Protein 6RJU (pdb70)

Secondary structure (DSSP, 8-state):
--TT--GGGHHHHTTS-HHHHHHHHH--TT--SHHHHHHHHH--HHHHHTTT-SHHHHHHHHHHHHHS--TTTTS-HHHHHHHHHHHHHHH---SSS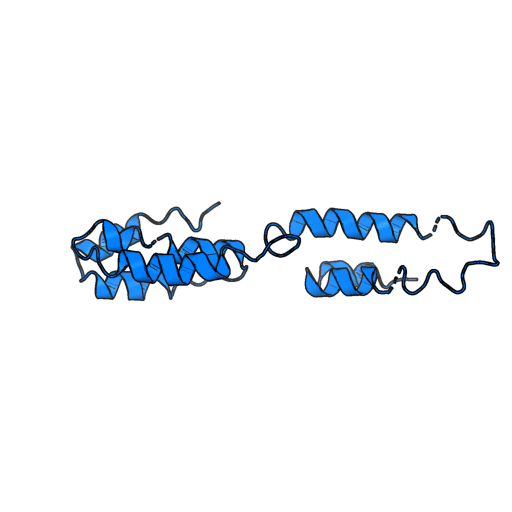TTSTTSSS----HHHHHHTT-TTGGGGTS--

Structure (mmCIF, N/CA/C/O backbone):
data_6RJU
#
_entry.id   6RJU
#
_cell.length_a   1
_cell.length_b   1
_cell.length_c   1
_cell.angle_alpha   90
_cell.angle_beta   90
_cell.angle_gamma   90
#
_symmetry.space_group_name_H-M   'P 1'
#
loop_
_atom_site.group_PDB
_atom_site.id
_atom_site.type_symbol
_atom_site.label_atom_id
_atom_site.label_alt_id
_atom_site.label_comp_id
_atom_site.label_asym_id
_atom_site.label_entity_id
_atom_site.label_seq_id
_atom_site.pdbx_PDB_ins_code
_atom_site.Cartn_x
_atom_site.Cartn_y
_atom_site.Cartn_z
_atom_site.occupancy
_atom_site.B_iso_or_equiv
_atom_site.auth_seq_id
_atom_site.auth_comp_id
_atom_site.auth_asym_id
_atom_site.auth_atom_id
_atom_site.pdbx_PDB_model_num
ATOM 1 N N . ASP A 1 399 ? 209.415 187.535 167.979 1.00 164.32 399 ASP A N 1
ATOM 2 C CA . ASP A 1 399 ? 210.676 187.388 168.695 1.00 164.32 399 ASP A CA 1
ATOM 3 C C . ASP A 1 399 ? 211.802 186.994 167.744 1.00 164.32 399 ASP A C 1
ATOM 4 O O . ASP A 1 399 ? 212.483 187.854 167.188 1.00 164.32 399 ASP A O 1
ATOM 9 N N . ILE A 1 400 ? 211.996 185.693 167.556 1.00 156.96 400 ILE A N 1
ATOM 10 C CA . ILE A 1 400 ? 213.069 185.191 166.710 1.00 156.96 400 ILE A CA 1
ATOM 11 C C . ILE A 1 400 ? 212.608 184.178 165.677 1.00 156.96 400 ILE A C 1
ATOM 12 O O . ILE A 1 400 ? 213.204 184.094 164.601 1.00 156.96 400 ILE A O 1
ATOM 17 N N . LEU A 1 401 ? 211.548 183.420 165.966 1.00 151.96 401 LEU A N 1
ATOM 18 C CA . LEU A 1 401 ? 211.209 182.253 165.160 1.00 151.96 401 LEU A CA 1
ATOM 19 C C . LEU A 1 401 ? 210.637 182.611 163.798 1.00 151.96 401 LEU A C 1
ATOM 20 O O . LEU A 1 401 ? 210.632 181.759 162.907 1.00 151.96 401 LEU A O 1
ATOM 24 N N . SER A 1 402 ? 210.162 183.838 163.609 1.00 152.22 402 SER A N 1
ATOM 25 C CA . SER A 1 402 ? 209.635 184.262 162.321 1.00 152.22 402 SER A CA 1
ATOM 26 C C . SER A 1 402 ? 210.649 185.043 161.504 1.00 152.22 402 SER A C 1
ATOM 27 O O . SER A 1 402 ? 210.280 185.647 160.492 1.00 152.22 402 SER A O 1
ATOM 35 N N . LEU A 1 403 ? 211.911 185.054 161.917 1.00 155.65 403 LEU A N 1
ATOM 36 C CA . LEU A 1 403 ? 212.979 185.705 161.165 1.00 155.65 403 LEU A CA 1
ATOM 37 C C . LEU A 1 403 ? 214.033 184.649 160.860 1.00 155.65 403 LEU A C 1
ATOM 38 O O . LEU A 1 403 ? 215.009 184.492 161.596 1.00 155.65 403 LEU A O 1
ATOM 54 N N . GLU A 1 404 ? 213.821 183.911 159.770 1.00 155.54 404 GLU A N 1
ATOM 55 C CA . GLU A 1 404 ? 214.776 182.922 159.271 1.00 155.54 404 GLU A CA 1
ATOM 56 C C . GLU A 1 404 ? 214.905 183.127 157.770 1.00 155.54 404 GLU A C 1
ATOM 57 O O . GLU A 1 404 ? 214.231 182.457 156.979 1.00 155.54 404 GLU A O 1
ATOM 69 N N . PRO A 1 405 ? 215.757 184.058 157.339 1.00 158.05 405 PRO A N 1
ATOM 70 C CA . PRO A 1 405 ? 215.966 184.245 155.905 1.00 158.05 405 PRO A CA 1
ATOM 71 C C . PRO A 1 405 ? 216.887 183.216 155.294 1.00 158.05 405 PRO A C 1
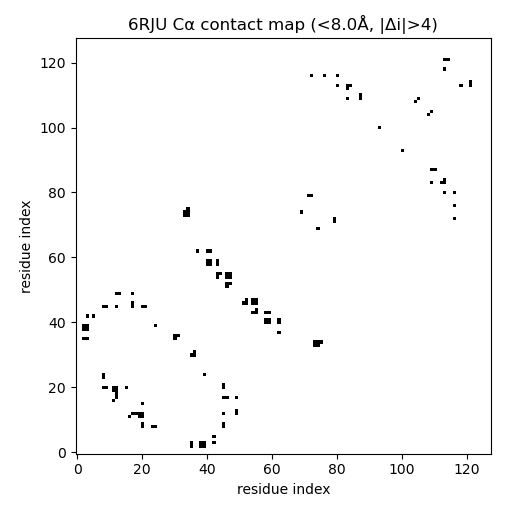ATOM 72 O O . PRO A 1 405 ? 216.916 183.097 154.062 1.00 158.05 405 PRO A O 1
ATOM 83 N N . GLU A 1 406 ? 217.637 182.465 156.099 1.00 160.17 406 GLU A N 1
ATOM 84 C CA . GLU A 1 406 ? 218.542 181.484 155.520 1.00 160.17 406 GLU A CA 1
ATOM 85 C C . GLU A 1 406 ? 217.825 180.233 155.034 1.00 160.17 406 GLU A C 1
ATOM 86 O O . GLU A 1 406 ? 218.436 179.431 154.322 1.00 160.17 406 GLU A O 1
ATOM 98 N N . ALA A 1 407 ? 216.555 180.043 155.398 1.00 158.53 407 ALA A N 1
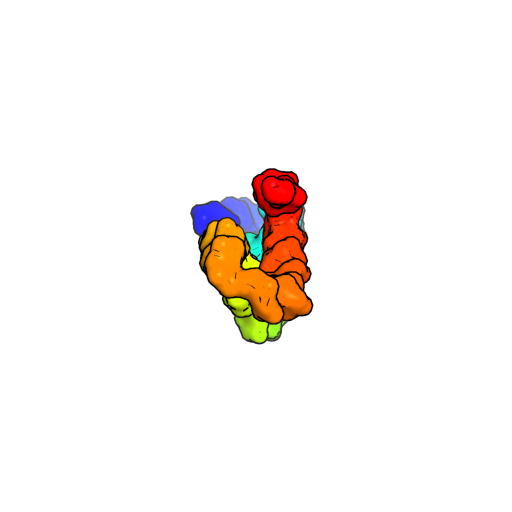ATOM 99 C CA . ALA A 1 407 ? 215.772 178.981 154.779 1.00 158.53 407 ALA A CA 1
ATOM 100 C C . ALA A 1 407 ? 215.519 179.278 153.311 1.00 158.53 407 ALA A C 1
ATOM 101 O O . ALA A 1 407 ? 215.375 178.352 152.506 1.00 158.53 407 ALA A O 1
ATOM 108 N N . LEU A 1 408 ? 215.473 180.559 152.943 1.00 162.09 408 LEU A N 1
ATOM 109 C CA . LEU A 1 408 ? 215.527 180.916 151.535 1.00 162.09 408 LEU A CA 1
ATOM 110 C C . LEU A 1 408 ? 216.903 180.655 150.951 1.00 162.09 408 LEU A C 1
ATOM 111 O O . LEU A 1 408 ? 217.031 180.480 149.737 1.00 162.09 408 LEU A O 1
ATOM 127 N N . GLN A 1 409 ? 217.939 180.611 151.780 1.00 160.01 409 GLN A N 1
ATOM 128 C CA . GLN A 1 409 ? 219.261 180.349 151.236 1.00 160.01 409 GLN A CA 1
ATOM 129 C C . GLN A 1 409 ? 219.538 178.865 151.056 1.00 160.01 409 GLN A C 1
ATOM 130 O O . GLN A 1 409 ? 220.619 178.509 150.579 1.00 160.01 409 GLN A O 1
ATOM 144 N N . ILE A 1 410 ? 218.604 178.000 151.435 1.00 159.82 410 ILE A N 1
ATOM 145 C CA . ILE A 1 410 ? 218.671 176.592 151.063 1.00 159.82 410 ILE A CA 1
ATOM 146 C C . ILE A 1 410 ? 217.783 176.307 149.856 1.00 159.82 410 ILE A C 1
ATOM 147 O O . ILE A 1 410 ? 218.166 175.552 148.958 1.00 159.82 410 ILE A O 1
ATOM 163 N N . ALA A 1 411 ? 216.630 176.978 149.787 1.00 155.98 411 ALA A N 1
ATOM 164 C CA . ALA A 1 411 ? 215.628 176.704 148.764 1.00 155.98 411 ALA A CA 1
ATOM 165 C C . ALA A 1 411 ? 216.082 177.063 147.360 1.00 155.98 411 ALA A C 1
ATOM 166 O O . ALA A 1 411 ? 215.477 176.598 146.393 1.00 155.98 411 ALA A O 1
ATOM 173 N N . ASP A 1 412 ? 217.108 177.891 147.218 1.00 155.19 412 ASP A N 1
ATOM 174 C CA . ASP A 1 412 ? 217.644 178.183 145.902 1.00 155.19 412 ASP A CA 1
ATOM 175 C C . ASP A 1 412 ? 218.932 177.430 145.615 1.00 155.19 412 ASP A C 1
ATOM 176 O O . ASP A 1 412 ? 219.457 177.537 144.504 1.00 155.19 412 ASP A O 1
ATOM 185 N N . ASN A 1 413 ? 219.456 176.684 146.585 1.00 160.87 413 ASN A N 1
ATOM 186 C CA . ASN A 1 413 ? 220.559 175.763 146.341 1.00 160.87 413 ASN A CA 1
ATOM 187 C C . ASN A 1 413 ? 220.074 174.319 146.270 1.00 160.87 413 ASN A C 1
ATOM 188 O O . ASN A 1 413 ? 220.279 173.641 145.260 1.00 160.87 413 ASN A O 1
ATOM 199 N N . GLU A 1 414 ? 219.429 173.837 147.326 1.00 164.42 414 GLU A N 1
ATOM 200 C CA . GLU A 1 414 ? 218.678 172.599 147.232 1.00 164.42 414 GLU A CA 1
ATOM 201 C C . GLU A 1 414 ? 217.230 172.918 146.889 1.00 164.42 414 GLU A C 1
ATOM 202 O O . GLU A 1 414 ? 216.827 174.079 146.821 1.00 164.42 414 GLU A O 1
ATOM 214 N N . GLY A 1 415 ? 216.439 171.869 146.675 1.00 164.98 415 GLY A N 1
ATOM 215 C CA . GLY A 1 415 ? 215.092 172.054 146.173 1.00 164.98 415 GLY A CA 1
ATOM 216 C C . GLY A 1 415 ? 214.143 172.618 147.214 1.00 164.98 415 GLY A C 1
ATOM 217 O O . GLY A 1 415 ? 214.425 172.648 148.413 1.00 164.98 415 GLY A O 1
ATOM 221 N N . THR A 1 416 ? 212.983 173.074 146.731 1.00 157.34 416 THR A N 1
ATOM 222 C CA . THR A 1 416 ? 211.977 173.630 147.627 1.00 157.34 416 THR A CA 1
ATOM 223 C C . THR A 1 416 ? 211.335 172.575 148.515 1.00 157.34 416 THR A C 1
ATOM 224 O O . THR A 1 416 ? 210.750 172.927 149.542 1.00 157.34 416 THR A O 1
ATOM 235 N N . GLU A 1 417 ? 211.422 171.297 148.142 1.00 161.85 417 GLU A N 1
ATOM 236 C CA . GLU A 1 417 ? 211.065 170.238 149.074 1.00 161.85 417 GLU A CA 1
ATOM 237 C C . GLU A 1 417 ? 212.079 170.153 150.200 1.00 161.85 417 GLU A C 1
ATOM 238 O O . GLU A 1 417 ? 211.718 169.897 151.353 1.00 161.85 417 GLU A O 1
ATOM 250 N N . ALA A 1 418 ? 213.355 170.370 149.880 1.00 159.79 418 ALA A N 1
ATOM 251 C CA . ALA A 1 418 ? 214.398 170.269 150.889 1.00 159.79 418 ALA A CA 1
ATOM 252 C C . ALA A 1 418 ? 214.334 171.423 151.873 1.00 159.79 418 ALA A C 1
ATOM 253 O O . ALA A 1 418 ? 214.774 171.283 153.019 1.00 159.79 418 ALA A O 1
ATOM 260 N N . ALA A 1 419 ? 213.783 172.559 151.453 1.00 156.34 419 ALA A N 1
ATOM 261 C CA . ALA A 1 419 ? 213.664 173.693 152.358 1.00 156.34 419 ALA A CA 1
ATOM 262 C C . ALA A 1 419 ? 212.604 173.441 153.418 1.00 156.34 419 ALA A C 1
ATOM 263 O O . ALA A 1 419 ? 212.765 173.850 154.573 1.00 156.34 419 ALA A O 1
ATOM 270 N N . LEU A 1 420 ? 211.516 172.770 153.046 1.00 154.68 420 LEU A N 1
ATOM 271 C CA . LEU A 1 420 ? 210.495 172.432 154.027 1.00 154.68 420 LEU A CA 1
ATOM 272 C C . LEU A 1 420 ? 210.991 171.373 154.998 1.00 154.68 420 LEU A C 1
ATOM 273 O O . LEU A 1 420 ? 210.560 171.345 156.155 1.00 154.68 420 LEU A O 1
ATOM 289 N N . SER A 1 421 ? 211.902 170.508 154.552 1.00 160.83 421 SER A N 1
ATOM 290 C CA . SER A 1 421 ? 212.493 169.535 155.460 1.00 160.83 421 SER A CA 1
ATOM 291 C C . SER A 1 421 ? 213.428 170.203 156.450 1.00 160.83 421 SER A C 1
ATOM 292 O O . SER A 1 421 ? 213.556 169.740 157.587 1.00 160.83 421 SER A O 1
ATOM 300 N N . TRP A 1 422 ? 214.083 171.288 156.042 1.00 157.54 422 TRP A N 1
ATOM 301 C CA . TRP A 1 422 ? 214.972 171.987 156.958 1.00 157.54 422 TRP A CA 1
ATOM 302 C C . TRP A 1 422 ? 214.194 172.764 158.009 1.00 157.54 422 TRP A C 1
ATOM 303 O O . TRP A 1 422 ? 214.696 172.976 159.118 1.00 157.54 422 TRP A O 1
ATOM 324 N N . LEU A 1 423 ? 212.971 173.182 157.690 1.00 150.46 423 LEU A N 1
ATOM 325 C CA . LEU A 1 423 ? 212.230 174.054 158.588 1.00 150.46 423 LEU A CA 1
ATOM 326 C C . LEU A 1 423 ? 211.670 173.323 159.796 1.00 150.46 423 LEU A C 1
ATOM 327 O O . LEU A 1 423 ? 211.427 173.960 160.824 1.00 150.46 423 LEU A O 1
ATOM 343 N N . GLN A 1 424 ? 211.463 172.011 159.706 1.00 147.40 424 GLN A N 1
ATOM 344 C CA . GLN A 1 424 ? 210.898 171.287 160.837 1.00 147.40 424 GLN A CA 1
ATOM 345 C C . GLN A 1 424 ? 211.957 170.871 161.845 1.00 147.40 424 GLN A C 1
ATOM 346 O O . GLN A 1 424 ? 211.659 170.760 163.038 1.00 147.40 424 GLN A O 1
ATOM 360 N N . ALA A 1 425 ? 213.181 170.628 161.397 1.00 146.57 425 ALA A N 1
ATOM 361 C CA . ALA A 1 425 ? 214.226 170.135 162.287 1.00 146.57 425 ALA A CA 1
ATOM 362 C C . ALA A 1 425 ? 215.050 171.272 162.883 1.00 146.57 425 ALA A C 1
ATOM 363 O O . ALA A 1 425 ? 216.276 171.268 162.827 1.00 146.57 425 ALA A O 1
ATOM 370 N N . ARG A 1 426 ? 214.380 172.263 163.461 1.00 142.11 426 ARG A N 1
ATOM 371 C CA . ARG A 1 426 ? 215.045 173.265 164.275 1.00 142.11 426 ARG A CA 1
ATOM 372 C C . ARG A 1 426 ? 214.564 173.120 165.705 1.00 142.11 426 ARG A C 1
ATOM 373 O O . ARG A 1 426 ? 213.351 173.065 165.935 1.00 142.11 426 ARG A O 1
ATOM 377 N N . PRO A 1 427 ? 215.462 173.058 166.688 1.00 143.39 427 PRO A N 1
ATOM 378 C CA . PRO A 1 427 ? 215.092 172.535 168.009 1.00 143.39 427 PRO A CA 1
ATOM 379 C C . PRO A 1 427 ? 214.292 173.483 168.884 1.00 143.39 427 PRO A C 1
ATOM 380 O O . PRO A 1 427 ? 213.859 173.071 169.965 1.00 143.39 427 PRO A O 1
ATOM 391 N N . GLY A 1 428 ? 214.069 174.726 168.466 1.00 140.06 428 GLY A N 1
ATOM 392 C CA . GLY A 1 428 ? 213.491 175.697 169.376 1.00 140.06 428 GLY A CA 1
ATOM 393 C C . GLY A 1 428 ? 211.988 175.635 169.527 1.00 140.06 428 GLY A C 1
ATOM 394 O O . GLY A 1 428 ? 211.447 176.270 170.436 1.00 140.06 428 GLY A O 1
ATOM 398 N N . ILE A 1 429 ? 211.299 174.889 168.673 1.00 140.67 429 ILE A N 1
ATOM 399 C CA . ILE A 1 429 ? 209.846 174.984 168.623 1.00 140.67 429 ILE A CA 1
ATOM 400 C C . ILE A 1 429 ? 209.201 174.182 169.749 1.00 140.67 429 ILE A C 1
ATOM 401 O O . ILE A 1 429 ? 208.916 172.989 169.610 1.00 140.67 429 ILE A O 1
ATOM 417 N N . GLN A 1 430 ? 208.939 174.841 170.873 1.00 149.24 430 GLN A N 1
ATOM 418 C CA . GLN A 1 430 ? 208.318 174.167 172.004 1.00 149.24 430 GLN A CA 1
ATOM 419 C C . GLN A 1 430 ? 206.910 174.683 172.238 1.00 149.24 430 GLN A C 1
ATOM 420 O O . GLN A 1 430 ? 205.941 173.921 172.195 1.00 149.24 430 GLN A O 1
ATOM 434 N N . SER A 1 431 ? 206.795 175.983 172.480 1.00 146.39 431 SER A N 1
ATOM 435 C CA . SER A 1 431 ? 205.520 176.578 172.824 1.00 146.39 431 SER A CA 1
ATOM 436 C C . SER A 1 431 ? 204.676 176.786 171.577 1.00 146.39 431 SER A C 1
ATOM 437 O O . SER A 1 431 ? 205.173 176.824 170.452 1.00 146.39 431 SER A O 1
ATOM 445 N N . ASP A 1 432 ? 203.380 176.958 171.799 1.00 141.37 432 ASP A N 1
ATOM 446 C CA . ASP A 1 432 ? 202.399 177.032 170.728 1.00 141.37 432 ASP A CA 1
ATOM 447 C C . ASP A 1 432 ? 202.466 178.316 169.919 1.00 141.37 432 ASP A C 1
ATOM 448 O O . ASP A 1 432 ? 201.930 178.349 168.808 1.00 141.37 432 ASP A O 1
ATOM 457 N N . ARG A 1 433 ? 203.090 179.368 170.445 1.00 142.86 433 ARG A N 1
ATOM 458 C CA . ARG A 1 433 ? 203.267 180.580 169.657 1.00 142.86 433 ARG A CA 1
ATOM 459 C C . ARG A 1 433 ? 204.250 180.341 168.523 1.00 142.86 433 ARG A C 1
ATOM 460 O O . ARG A 1 433 ? 203.933 180.562 167.350 1.00 142.86 433 ARG A O 1
ATOM 481 N N . SER A 1 434 ? 205.450 179.866 168.856 1.00 141.44 434 SER A N 1
ATOM 482 C CA . SER A 1 434 ? 206.436 179.566 167.831 1.00 141.44 434 SER A CA 1
ATOM 483 C C . SER A 1 434 ? 206.054 178.341 167.022 1.00 141.44 434 SER A C 1
ATOM 484 O O . SER A 1 434 ? 206.527 178.188 165.893 1.00 141.44 434 SER A O 1
ATOM 492 N N . ASN A 1 435 ? 205.196 177.480 167.569 1.00 143.97 435 ASN A N 1
ATOM 493 C CA . ASN A 1 435 ? 204.690 176.342 166.816 1.00 143.97 435 ASN A CA 1
ATOM 494 C C . ASN A 1 435 ? 203.783 176.787 165.684 1.00 143.97 435 ASN A C 1
ATOM 495 O O . ASN A 1 435 ? 203.753 176.149 164.628 1.00 143.97 435 ASN A O 1
ATOM 506 N N . TRP A 1 436 ? 203.056 177.883 165.876 1.00 147.40 436 TRP A N 1
ATOM 507 C CA . TRP A 1 436 ? 202.105 178.317 164.863 1.00 147.40 436 TRP A CA 1
ATOM 508 C C . TRP A 1 436 ? 202.763 179.192 163.806 1.00 147.40 436 TRP A C 1
ATOM 509 O O . TRP A 1 436 ? 202.415 179.105 162.625 1.00 147.40 436 TRP A O 1
ATOM 530 N N . LEU A 1 437 ? 203.725 180.025 164.206 1.00 144.65 437 LEU A N 1
ATOM 531 C CA . LEU A 1 437 ? 204.398 180.902 163.257 1.00 144.65 437 LEU A CA 1
ATOM 532 C C . LEU A 1 437 ? 205.279 180.150 162.276 1.00 144.65 437 LEU A C 1
ATOM 533 O O . LEU A 1 437 ? 205.611 180.701 161.222 1.00 144.65 437 LEU A O 1
ATOM 549 N N . LEU A 1 438 ? 205.661 178.913 162.597 1.00 142.47 438 LEU A N 1
ATOM 550 C CA . LEU A 1 438 ? 206.605 178.182 161.761 1.00 142.47 438 LEU A CA 1
ATOM 551 C C . LEU A 1 438 ? 205.981 177.797 160.429 1.00 142.47 438 LEU A C 1
ATOM 552 O O . LEU A 1 438 ? 206.664 177.788 159.400 1.00 142.47 438 LEU A O 1
ATOM 568 N N . ARG A 1 439 ? 204.682 177.499 160.425 1.00 144.31 439 ARG A N 1
ATOM 569 C CA . ARG A 1 439 ? 204.027 177.136 159.177 1.00 144.31 439 ARG A CA 1
ATOM 570 C C . ARG A 1 439 ? 203.856 178.341 158.271 1.00 144.31 439 ARG A C 1
ATOM 571 O O . ARG A 1 439 ? 203.865 178.196 157.044 1.00 144.31 439 ARG A O 1
ATOM 592 N N . LEU A 1 440 ? 203.701 179.531 158.849 1.00 146.27 440 LEU A N 1
ATOM 593 C CA . LEU A 1 440 ? 203.683 180.740 158.037 1.00 146.27 440 LEU A CA 1
ATOM 594 C C . LEU A 1 440 ? 205.048 180.984 157.413 1.00 146.27 440 LEU A C 1
ATOM 595 O O . LEU A 1 440 ? 205.142 181.433 156.265 1.00 146.27 440 LEU A O 1
ATOM 611 N N . LEU A 1 441 ? 206.114 180.671 158.153 1.00 149.50 441 LEU A N 1
ATOM 612 C CA . LEU A 1 441 ? 207.449 180.694 157.576 1.00 149.50 441 LEU A CA 1
ATOM 613 C C . LEU A 1 441 ? 207.592 179.632 156.501 1.00 149.50 441 LEU A C 1
ATOM 614 O O . LEU A 1 441 ? 208.274 179.857 155.496 1.00 149.50 441 LEU A O 1
ATOM 647 N N . ALA A 1 443 ? 205.074 178.798 154.755 1.00 149.50 443 ALA A N 1
ATOM 648 C CA . ALA A 1 443 ? 204.265 179.336 153.673 1.00 149.50 443 ALA A CA 1
ATOM 649 C C . ALA A 1 443 ? 205.022 180.389 152.883 1.00 149.50 443 ALA A C 1
ATOM 650 O O . ALA A 1 443 ? 204.820 180.506 151.670 1.00 149.50 443 ALA A O 1
ATOM 657 N N . ARG A 1 444 ? 205.894 181.154 153.547 1.00 147.38 444 ARG A N 1
ATOM 658 C CA . ARG A 1 444 ? 206.660 182.181 152.848 1.00 147.38 444 ARG A CA 1
ATOM 659 C C . ARG A 1 444 ? 207.672 181.562 151.896 1.00 147.38 444 ARG A C 1
ATOM 660 O O . ARG A 1 444 ? 207.856 182.053 150.777 1.00 147.38 444 ARG A O 1
ATOM 681 N N . VAL A 1 445 ? 208.333 180.483 152.321 1.00 147.41 445 VAL A N 1
ATOM 682 C CA . VAL A 1 445 ? 209.279 179.796 151.451 1.00 147.41 445 VAL A CA 1
ATOM 683 C C . VAL A 1 445 ? 208.542 179.110 150.314 1.00 147.41 445 VAL A C 1
ATOM 684 O O . VAL A 1 445 ? 209.036 179.049 149.183 1.00 147.41 445 VAL A O 1
ATOM 697 N N . ALA A 1 446 ? 207.325 178.644 150.575 1.00 148.12 446 ALA A N 1
ATOM 698 C CA . ALA A 1 446 ? 206.565 177.965 149.539 1.00 148.12 446 ALA A CA 1
ATOM 699 C C . ALA A 1 446 ? 206.045 178.944 148.498 1.00 148.12 446 ALA A C 1
ATOM 700 O O . ALA A 1 446 ? 206.014 178.625 147.307 1.00 148.12 446 ALA A O 1
ATOM 707 N N . GLU A 1 447 ? 205.633 180.136 148.919 1.00 146.79 447 GLU A N 1
ATOM 708 C CA . GLU A 1 447 ? 205.072 181.072 147.955 1.00 146.79 447 GLU A CA 1
ATOM 709 C C . GLU A 1 447 ? 206.152 181.753 147.130 1.00 146.79 447 GLU A C 1
ATOM 710 O O . GLU A 1 447 ? 205.913 182.085 145.965 1.00 146.79 447 GLU A O 1
ATOM 722 N N . GLN A 1 448 ? 207.342 181.944 147.704 1.00 155.22 448 GLN A N 1
ATOM 723 C CA . GLN A 1 448 ? 208.370 182.756 147.059 1.00 155.22 448 GLN A CA 1
ATOM 724 C C . GLN A 1 448 ? 208.951 182.051 145.845 1.00 155.22 448 GLN A C 1
ATOM 725 O O . GLN A 1 448 ? 208.842 182.542 144.717 1.00 155.22 448 GLN A O 1
ATOM 739 N N . THR A 1 449 ? 209.578 180.903 146.053 1.00 152.08 449 THR A N 1
ATOM 740 C CA . THR A 1 449 ? 209.964 180.078 144.926 1.00 152.08 449 THR A CA 1
ATOM 741 C C . THR A 1 449 ? 208.706 179.447 144.334 1.00 152.08 449 THR A C 1
ATOM 742 O O . THR A 1 449 ? 207.694 179.275 145.014 1.00 152.08 449 THR A O 1
ATOM 753 N N . GLY A 1 450 ? 208.763 179.120 143.051 1.00 144.02 450 GLY A N 1
ATOM 754 C CA . GLY A 1 450 ? 207.555 178.885 142.289 1.00 144.02 450 GLY A CA 1
ATOM 755 C C . GLY A 1 450 ? 206.810 177.600 142.567 1.00 144.02 450 GLY A C 1
ATOM 756 O O . GLY A 1 450 ? 206.807 176.695 141.732 1.00 144.02 450 GLY A O 1
ATOM 760 N N . LYS A 1 451 ? 206.175 177.491 143.729 1.00 136.96 451 LYS A N 1
ATOM 761 C CA . LYS A 1 451 ? 205.311 176.350 143.996 1.00 136.96 451 LYS A CA 1
ATOM 762 C C . LYS A 1 451 ? 203.841 176.739 143.995 1.00 136.96 451 LYS A C 1
ATOM 763 O O . LYS A 1 451 ? 203.044 176.056 143.353 1.00 136.96 451 LYS A O 1
ATOM 782 N N . ASN A 1 452 ? 203.459 177.751 144.776 1.00 140.85 452 ASN A N 1
ATOM 783 C CA . ASN A 1 452 ? 202.199 178.525 144.730 1.00 140.85 452 ASN A CA 1
ATOM 784 C C . ASN A 1 452 ? 200.917 177.687 144.730 1.00 140.85 452 ASN A C 1
ATOM 785 O O . ASN A 1 452 ? 199.855 178.179 144.347 1.00 140.85 452 ASN A O 1
ATOM 796 N N . ASP A 1 453 ? 200.979 176.428 145.135 1.00 140.97 453 ASP A N 1
ATOM 797 C CA . ASP A 1 453 ? 199.758 175.654 145.275 1.00 140.97 453 ASP A CA 1
ATOM 798 C C . ASP A 1 453 ? 199.813 174.960 146.615 1.00 140.97 453 ASP A C 1
ATOM 799 O O . ASP A 1 453 ? 198.787 174.728 147.257 1.00 140.97 453 ASP A O 1
ATOM 808 N N . LEU A 1 454 ? 201.029 174.650 147.051 1.00 139.16 454 LEU A N 1
ATOM 809 C CA . LEU A 1 454 ? 201.220 174.184 148.409 1.00 139.16 454 LEU A CA 1
ATOM 810 C C . LEU A 1 454 ? 201.063 175.306 149.421 1.00 139.16 454 LEU A C 1
ATOM 811 O O . LEU A 1 454 ? 200.932 175.024 150.614 1.00 139.16 454 LEU A O 1
ATOM 827 N N . ALA A 1 455 ? 201.066 176.565 148.978 1.00 143.16 455 ALA A N 1
ATOM 828 C CA . ALA A 1 455 ? 200.900 177.671 149.910 1.00 143.16 455 ALA A CA 1
ATOM 829 C C . ALA A 1 455 ? 199.482 177.742 150.452 1.00 143.16 455 ALA A C 1
ATOM 830 O O . ALA A 1 455 ? 199.277 178.208 151.577 1.00 143.16 455 ALA A O 1
ATOM 837 N N . LEU A 1 456 ? 198.498 177.289 149.678 1.00 144.36 456 LEU A N 1
ATOM 838 C CA . LEU A 1 456 ? 197.129 177.296 150.173 1.00 144.36 456 LEU A CA 1
ATOM 839 C C . LEU A 1 456 ? 196.949 176.258 151.269 1.00 144.36 456 LEU A C 1
ATOM 840 O O . LEU A 1 456 ? 196.447 176.567 152.356 1.00 144.36 456 LEU A O 1
ATOM 856 N N . HIS A 1 457 ? 197.387 175.026 151.013 1.00 146.72 457 HIS A N 1
ATOM 857 C CA . HIS A 1 457 ? 197.207 173.959 151.984 1.00 146.72 457 HIS A CA 1
ATOM 858 C C . HIS A 1 457 ? 198.132 174.103 153.178 1.00 146.72 457 HIS A C 1
ATOM 859 O O . HIS A 1 457 ? 197.841 173.542 154.235 1.00 146.72 457 HIS A O 1
ATOM 873 N N . LEU A 1 458 ? 199.235 174.836 153.040 1.00 142.20 458 LEU A N 1
ATOM 874 C CA . LEU A 1 458 ? 200.029 175.159 154.216 1.00 142.20 458 LEU A CA 1
ATOM 875 C C . LEU A 1 458 ? 199.342 176.202 155.071 1.00 142.20 458 LEU A C 1
ATOM 876 O O . LEU A 1 458 ? 199.532 176.222 156.289 1.00 142.20 458 LEU A O 1
ATOM 892 N N . LEU A 1 459 ? 198.541 177.068 154.460 1.00 141.07 459 LEU A N 1
ATOM 893 C CA . LEU A 1 459 ? 197.846 178.103 155.207 1.00 141.07 459 LEU A CA 1
ATOM 894 C C . LEU A 1 459 ? 196.457 177.671 155.644 1.00 141.07 459 LEU A C 1
ATOM 895 O O . LEU A 1 459 ? 195.954 178.161 156.658 1.00 141.07 459 LEU A O 1
ATOM 911 N N . ALA A 1 460 ? 195.824 176.761 154.907 1.00 141.90 460 ALA A N 1
ATOM 912 C CA . ALA A 1 460 ? 194.534 176.251 155.349 1.00 141.90 460 ALA A CA 1
ATOM 913 C C . ALA A 1 460 ? 194.701 175.296 156.524 1.00 141.90 460 ALA A C 1
ATOM 914 O O . ALA A 1 460 ? 193.921 175.345 157.476 1.00 141.90 460 ALA A O 1
ATOM 921 N N . GLU A 1 461 ? 195.745 174.455 156.504 1.00 142.73 461 GLU A N 1
ATOM 922 C CA . GLU A 1 461 ? 196.114 173.673 157.684 1.00 142.73 461 GLU A CA 1
ATOM 923 C C . GLU A 1 461 ? 196.583 174.571 158.824 1.00 142.73 461 GLU A C 1
ATOM 924 O O . GLU A 1 461 ? 196.605 174.132 159.977 1.00 142.73 461 GLU A O 1
ATOM 936 N N . LEU A 1 462 ? 196.960 175.817 158.520 1.00 145.40 462 LEU A N 1
ATOM 937 C CA . LEU A 1 462 ? 197.267 176.821 159.531 1.00 145.40 462 LEU A CA 1
ATOM 938 C C . LEU A 1 462 ? 196.014 177.519 160.045 1.00 145.40 462 LEU A C 1
ATOM 939 O O . LEU A 1 462 ? 195.927 177.843 161.234 1.00 145.40 462 LEU A O 1
ATOM 955 N N . ASP A 1 463 ? 195.035 177.760 159.174 1.00 152.46 463 ASP A N 1
ATOM 956 C CA . ASP A 1 463 ? 193.956 178.667 159.545 1.00 152.46 463 ASP A CA 1
ATOM 957 C C . ASP A 1 463 ? 192.894 178.010 160.413 1.00 152.46 463 ASP A C 1
ATOM 958 O O . ASP A 1 463 ? 192.200 178.716 161.152 1.00 152.46 463 ASP A O 1
ATOM 967 N N . GLU A 1 464 ? 192.730 176.687 160.326 1.00 156.29 464 GLU A N 1
ATOM 968 C CA . GLU A 1 464 ? 191.742 176.019 161.168 1.00 156.29 464 GLU A CA 1
ATOM 969 C C . GLU A 1 464 ? 192.134 176.088 162.633 1.00 156.29 464 GLU A C 1
ATOM 970 O O . GLU A 1 464 ? 191.306 176.429 163.484 1.00 156.29 464 GLU A O 1
ATOM 982 N N . ARG A 1 465 ? 193.390 175.801 162.946 1.00 156.46 465 ARG A N 1
ATOM 983 C CA . ARG A 1 465 ? 193.838 175.976 164.318 1.00 156.46 465 ARG A CA 1
ATOM 984 C C . ARG A 1 465 ? 194.198 177.419 164.632 1.00 156.46 465 ARG A C 1
ATOM 985 O O . ARG A 1 465 ? 194.521 177.720 165.785 1.00 156.46 465 ARG A O 1
ATOM 1006 N N . ALA A 1 466 ? 194.140 178.318 163.649 1.00 151.46 466 ALA A N 1
ATOM 1007 C CA . ALA A 1 466 ? 194.271 179.733 163.959 1.00 151.46 466 ALA A CA 1
ATOM 1008 C C . ALA A 1 466 ? 193.028 180.283 164.640 1.00 151.46 466 ALA A C 1
ATOM 1009 O O . ALA A 1 466 ? 193.131 181.258 165.388 1.00 151.46 466 ALA A O 1
ATOM 1016 N N . THR A 1 467 ? 191.864 179.675 164.424 1.00 148.11 467 THR A N 1
ATOM 1017 C CA . THR A 1 467 ? 190.645 180.079 165.125 1.00 148.11 467 THR A CA 1
ATOM 1018 C C . THR A 1 467 ? 190.491 179.317 166.435 1.00 148.11 467 THR A C 1
ATOM 1019 O O . THR A 1 467 ? 189.445 178.758 166.748 1.00 148.11 467 THR A O 1
ATOM 1030 N N . ARG A 1 468 ? 191.569 179.314 167.206 1.00 151.38 468 ARG A N 1
ATOM 1031 C CA . ARG A 1 468 ? 191.690 178.652 168.493 1.00 151.38 468 ARG A CA 1
ATOM 1032 C C . ARG A 1 468 ? 192.862 179.341 169.187 1.00 151.38 468 ARG A C 1
ATOM 1033 O O . ARG A 1 468 ? 193.246 180.445 168.789 1.00 151.38 468 ARG A O 1
ATOM 1054 N N . LEU A 1 469 ? 193.425 178.697 170.221 1.00 147.12 469 LEU A N 1
ATOM 1055 C CA . LEU A 1 469 ? 194.590 179.179 170.976 1.00 147.12 469 LEU A CA 1
ATOM 1056 C C . LEU A 1 469 ? 194.311 180.536 171.606 1.00 147.12 469 LEU A C 1
ATOM 1057 O O . LEU A 1 469 ? 195.115 181.459 171.510 1.00 147.12 469 LEU A O 1
ATOM 1073 N N . THR A 1 470 ? 193.153 180.667 172.240 1.00 154.78 470 THR A N 1
ATOM 1074 C CA . THR A 1 470 ? 192.627 182.007 172.476 1.00 154.78 470 THR A CA 1
ATOM 1075 C C . THR A 1 470 ? 193.213 182.668 173.718 1.00 154.78 470 THR A C 1
ATOM 1076 O O . THR A 1 470 ? 193.993 183.621 173.623 1.00 154.78 470 THR A O 1
ATOM 1087 N N . LEU A 1 471 ? 192.876 182.154 174.895 1.00 153.76 471 LEU A N 1
ATOM 1088 C CA . LEU A 1 471 ? 193.030 182.959 176.095 1.00 153.76 471 LEU A CA 1
ATOM 1089 C C . LEU A 1 471 ? 194.340 182.720 176.824 1.00 153.76 471 LEU A C 1
ATOM 1090 O O . LEU A 1 471 ? 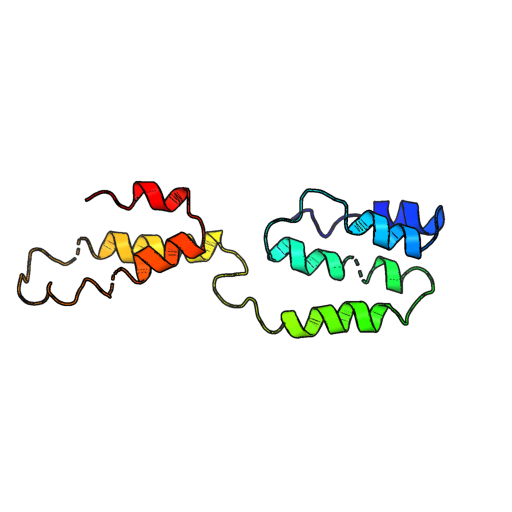195.121 183.665 176.971 1.00 153.76 471 LEU A O 1
ATOM 1106 N N . SER A 1 472 ? 194.625 181.488 177.232 1.00 147.82 472 SER A N 1
ATOM 1107 C CA . SER A 1 472 ? 195.835 181.191 177.973 1.00 147.82 472 SER A CA 1
ATOM 1108 C C . SER A 1 472 ? 196.806 180.341 177.178 1.00 147.82 472 SER A C 1
ATOM 1109 O O . SER A 1 472 ? 197.713 179.751 177.769 1.00 147.82 472 SER A O 1
ATOM 1113 N N . GLN A 1 473 ? 196.629 180.240 175.866 1.00 143.10 473 GLN A N 1
ATOM 1114 C CA . GLN A 1 473 ? 197.567 179.493 175.040 1.00 143.10 473 GLN A CA 1
ATOM 1115 C C . GLN A 1 473 ? 198.633 180.420 174.466 1.00 143.10 473 GLN A C 1
ATOM 1116 O O . GLN A 1 473 ? 199.825 180.255 174.735 1.00 143.10 473 GLN A O 1
ATOM 1120 N N . TRP A 1 474 ? 198.218 181.395 173.665 1.00 137.04 474 TRP A N 1
ATOM 1121 C CA . TRP A 1 474 ? 199.069 182.535 173.364 1.00 137.04 474 TRP A CA 1
ATOM 1122 C C . TRP A 1 474 ? 199.353 183.323 174.627 1.00 137.04 474 TRP A C 1
ATOM 1123 O O . TRP A 1 474 ? 198.459 183.533 175.450 1.00 137.04 474 TRP A O 1
ATOM 1144 N N . GLU A 1 475 ? 200.595 183.776 174.753 1.00 137.30 475 GLU A N 1
ATOM 1145 C CA . GLU A 1 475 ? 201.125 184.564 175.860 1.00 137.30 475 GLU A CA 1
ATOM 1146 C C . GLU A 1 475 ? 200.827 183.943 177.218 1.00 137.30 475 GLU A C 1
ATOM 1147 O O . GLU A 1 475 ? 200.022 184.495 177.976 1.00 137.30 475 GLU A O 1
ATOM 1159 N N . PRO A 1 476 ? 201.433 182.806 177.567 1.00 141.51 476 PRO A N 1
ATOM 1160 C CA . PRO A 1 476 ? 201.160 182.222 178.880 1.00 141.51 476 PRO A CA 1
ATOM 1161 C C . PRO A 1 476 ? 201.829 182.958 180.016 1.00 141.51 476 PRO A C 1
ATOM 1162 O O . PRO A 1 476 ? 201.453 182.735 181.171 1.00 141.51 476 PRO A O 1
ATOM 1173 N N . GLU A 1 477 ? 202.804 183.821 179.735 1.00 144.82 477 GLU A N 1
ATOM 1174 C CA . GLU A 1 477 ? 203.424 184.601 180.798 1.00 144.82 477 GLU A CA 1
ATOM 1175 C C . GLU A 1 477 ? 202.481 185.677 181.321 1.00 144.82 477 GLU A C 1
ATOM 1176 O O . GLU A 1 477 ? 202.560 186.055 182.495 1.00 144.82 477 GLU A O 1
ATOM 1188 N N . LEU A 1 478 ? 201.566 186.160 180.483 1.00 138.77 478 LEU A N 1
ATOM 1189 C CA . LEU A 1 478 ? 200.649 187.210 180.909 1.00 138.77 478 LEU A CA 1
ATOM 1190 C C . LEU A 1 478 ? 199.521 186.648 181.764 1.00 138.77 478 LEU A C 1
ATOM 1191 O O . LEU A 1 478 ? 199.264 187.147 182.863 1.00 138.77 478 LEU A O 1
ATOM 1207 N N . VAL A 1 479 ? 198.840 185.608 181.272 1.00 136.49 479 VAL A N 1
ATOM 1208 C CA . VAL A 1 479 ? 197.683 185.047 181.962 1.00 136.49 479 VAL A CA 1
ATOM 1209 C C . VAL A 1 479 ? 198.100 184.372 183.260 1.00 136.49 479 VAL A C 1
ATOM 1210 O O . VAL A 1 479 ? 197.322 184.331 184.219 1.00 136.49 479 VAL A O 1
ATOM 1223 N N . PHE A 1 480 ? 199.345 183.912 183.349 1.00 134.66 480 PHE A N 1
ATOM 1224 C CA . PHE A 1 480 ? 199.832 183.419 184.627 1.00 134.66 480 PHE A CA 1
ATOM 1225 C C . PHE A 1 480 ? 200.009 184.546 185.636 1.00 134.66 480 PHE A C 1
ATOM 1226 O O . PHE A 1 480 ? 199.911 184.307 186.843 1.00 134.66 480 PHE A O 1
ATOM 1243 N N . GLU A 1 481 ? 200.252 185.774 185.177 1.00 138.78 481 GLU A N 1
ATOM 1244 C CA . GLU A 1 481 ? 200.347 186.881 186.123 1.00 138.78 481 GLU A CA 1
ATOM 1245 C C . GLU A 1 481 ? 198.978 187.265 186.665 1.00 138.78 481 GLU A C 1
ATOM 1246 O O . GLU A 1 481 ? 198.875 187.763 187.791 1.00 138.78 481 GLU A O 1
ATOM 1258 N N . VAL A 1 482 ? 197.919 187.020 185.893 1.00 138.11 482 VAL A N 1
ATOM 1259 C CA . VAL A 1 482 ? 196.573 187.350 186.347 1.00 138.11 482 VAL A CA 1
ATOM 1260 C C . VAL A 1 482 ? 196.126 186.384 187.434 1.00 138.11 482 VAL A C 1
ATOM 1261 O O . VAL A 1 482 ? 195.743 186.799 188.533 1.00 138.11 482 VAL A O 1
ATOM 1274 N N . LYS A 1 483 ? 196.185 185.083 187.152 1.00 138.92 483 LYS A N 1
ATOM 1275 C CA . LYS A 1 483 ? 195.618 184.099 188.061 1.00 138.92 483 LYS A CA 1
ATOM 1276 C C . LYS A 1 483 ? 196.437 183.926 189.327 1.00 138.92 483 LYS A C 1
ATOM 1277 O O . LYS A 1 483 ? 195.892 183.484 190.339 1.00 138.92 483 LYS A O 1
ATOM 1296 N N . ALA A 1 484 ? 197.720 184.277 189.306 1.00 137.15 484 ALA A N 1
ATOM 1297 C CA . ALA A 1 484 ? 198.504 184.191 190.528 1.00 137.15 484 ALA A CA 1
ATOM 1298 C C . ALA A 1 484 ? 198.131 185.291 191.504 1.00 137.15 484 ALA A C 1
ATOM 1299 O O . ALA A 1 484 ? 198.334 185.142 192.712 1.00 137.15 484 ALA A O 1
ATOM 1306 N N . ARG A 1 485 ? 197.587 186.398 191.008 1.00 136.40 485 ARG A N 1
ATOM 1307 C CA . ARG A 1 485 ? 197.171 187.459 191.912 1.00 136.40 485 ARG A CA 1
ATOM 1308 C C . ARG A 1 485 ? 195.828 187.150 192.557 1.00 136.40 485 ARG A C 1
ATOM 1309 O O . ARG A 1 485 ? 195.620 187.471 193.733 1.00 136.40 485 ARG A O 1
ATOM 1330 N N . ARG A 1 486 ? 194.908 186.526 191.812 1.00 142.21 486 ARG A N 1
ATOM 1331 C CA . ARG A 1 486 ? 193.601 186.207 192.375 1.00 142.21 486 ARG A CA 1
ATOM 1332 C C . ARG A 1 486 ? 193.692 185.136 193.450 1.00 142.21 486 ARG A C 1
ATOM 1333 O O . ARG A 1 486 ? 192.830 185.087 194.331 1.00 142.21 486 ARG A O 1
ATOM 1354 N N . LEU A 1 487 ? 194.720 184.292 193.413 1.00 140.70 487 LEU A N 1
ATOM 1355 C CA . LEU A 1 487 ? 194.924 183.352 194.505 1.00 140.70 487 LEU A CA 1
ATOM 1356 C C . LEU A 1 487 ? 195.594 184.029 195.690 1.00 140.70 487 LEU A C 1
ATOM 1357 O O . LEU A 1 487 ? 195.245 183.753 196.842 1.00 140.70 487 LEU A O 1
ATOM 1373 N N . LYS A 1 488 ? 196.533 184.939 195.434 1.00 142.27 488 LYS A N 1
ATOM 1374 C CA . LYS A 1 488 ? 197.219 185.600 196.534 1.00 142.27 488 LYS A CA 1
ATOM 1375 C C . LYS A 1 488 ? 196.327 186.602 197.249 1.00 142.27 488 LYS A C 1
ATOM 1376 O O . LYS A 1 488 ? 196.635 186.986 198.380 1.00 142.27 488 LYS A O 1
ATOM 1395 N N . LEU A 1 489 ? 195.228 187.024 196.628 1.00 148.29 489 LEU A N 1
ATOM 1396 C CA . LEU A 1 489 ? 194.308 187.925 197.307 1.00 148.29 489 LEU A CA 1
ATOM 1397 C C . LEU A 1 489 ? 193.275 187.177 198.135 1.00 148.29 489 LEU A C 1
ATOM 1398 O O . LEU A 1 489 ? 192.754 187.732 199.107 1.00 148.29 489 LEU A O 1
ATOM 1414 N N . LEU A 1 490 ? 192.978 185.924 197.787 1.00 148.43 490 LEU A N 1
ATOM 1415 C CA . LEU A 1 490 ? 191.978 185.171 198.531 1.00 148.43 490 LEU A CA 1
ATOM 1416 C C . LEU A 1 490 ? 192.477 184.733 199.896 1.00 148.43 490 LEU A C 1
ATOM 1417 O O . LEU A 1 490 ? 191.670 184.326 200.734 1.00 148.43 490 LEU A O 1
ATOM 1433 N N . ARG A 1 491 ? 193.777 184.807 200.143 1.00 163.55 491 ARG A N 1
ATOM 1434 C CA . ARG A 1 491 ? 194.302 184.521 201.466 1.00 163.55 491 ARG A CA 1
ATOM 1435 C C . ARG A 1 491 ? 194.303 185.736 202.380 1.00 163.55 491 ARG A C 1
ATOM 1436 O O . ARG A 1 491 ? 194.970 185.707 203.417 1.00 163.55 491 ARG A O 1
ATOM 1474 N N . LYS A 1 493 ? 191.132 187.961 202.345 1.00 185.71 493 LYS A N 1
ATOM 1475 C CA . LYS A 1 493 ? 189.726 188.315 202.532 1.00 185.71 493 LYS A CA 1
ATOM 1476 C C . LYS A 1 493 ? 189.066 187.509 203.642 1.00 185.71 493 LYS A C 1
ATOM 1477 O O . LYS A 1 493 ? 188.176 188.027 204.326 1.00 185.71 493 LYS A O 1
ATOM 1496 N N . SER A 1 494 ? 189.529 186.289 203.890 1.00 200.93 494 SER A N 1
ATOM 1497 C CA . SER A 1 494 ? 188.956 185.453 204.935 1.00 200.93 494 SER A CA 1
ATOM 1498 C C . SER A 1 494 ? 189.491 185.881 206.300 1.00 200.93 494 SER A C 1
ATOM 1499 O O . SER A 1 494 ? 190.081 186.955 206.458 1.00 200.93 494 SER A O 1
ATOM 1507 N N . ALA A 1 495 ? 189.245 185.036 207.308 1.00 214.19 495 ALA A N 1
ATOM 1508 C CA . ALA A 1 495 ? 189.581 185.249 208.719 1.00 214.19 495 ALA A CA 1
ATOM 1509 C C . ALA A 1 495 ? 188.940 186.509 209.298 1.00 214.19 495 ALA A C 1
ATOM 1510 O O . ALA A 1 495 ? 189.442 187.072 210.274 1.00 214.19 495 ALA A O 1
ATOM 1517 N N . LYS A 1 496 ? 187.843 186.969 208.702 1.00 220.20 496 LYS A N 1
ATOM 1518 C CA . LYS A 1 496 ? 186.985 187.995 209.280 1.00 220.20 496 LYS A CA 1
ATOM 1519 C C . LYS A 1 496 ? 185.532 187.550 209.318 1.00 220.20 496 LYS A C 1
ATOM 1520 O O . LYS A 1 496 ? 184.802 187.902 210.251 1.00 220.20 496 LYS A O 1
ATOM 1524 N N . THR A 1 497 ? 185.092 186.790 208.312 1.00 224.62 497 THR A N 1
ATOM 1525 C CA . THR A 1 497 ? 183.779 186.140 208.283 1.00 224.62 497 THR A CA 1
ATOM 1526 C C . THR A 1 497 ? 184.046 184.643 208.132 1.00 224.62 497 THR A C 1
ATOM 1527 O O . THR A 1 497 ? 184.202 184.142 207.015 1.00 224.62 497 THR A O 1
ATOM 1538 N N . GLU A 1 498 ? 184.107 183.935 209.255 1.00 223.78 498 GLU A N 1
ATOM 1539 C CA . GLU A 1 498 ? 184.403 182.501 209.272 1.00 223.78 498 GLU A CA 1
ATOM 1540 C C . GLU A 1 498 ? 183.134 181.661 209.225 1.00 223.78 498 GLU A C 1
ATOM 1541 O O . GLU A 1 498 ? 182.935 180.764 210.041 1.00 223.78 498 GLU A O 1
ATOM 1548 N N . SER A 1 499 ? 182.260 181.937 208.262 1.00 222.04 499 SER A N 1
ATOM 1549 C CA . SER A 1 499 ? 181.076 181.117 208.061 1.00 222.04 499 SER A CA 1
ATOM 1550 C C . SER A 1 499 ? 180.808 180.806 206.598 1.00 222.04 499 SER A C 1
ATOM 1551 O O . SER A 1 499 ? 179.984 179.932 206.316 1.00 222.04 499 SER A O 1
ATOM 1559 N N . ASP A 1 500 ? 181.465 181.491 205.664 1.00 213.95 500 ASP A N 1
ATOM 1560 C CA . ASP A 1 500 ? 181.345 181.185 204.249 1.00 213.95 500 ASP A CA 1
ATOM 1561 C C . ASP A 1 500 ? 182.603 180.572 203.654 1.00 213.95 500 ASP A C 1
ATOM 1562 O O . ASP A 1 500 ? 182.702 180.486 202.426 1.00 213.95 500 ASP A O 1
ATOM 1571 N N . ARG A 1 501 ? 183.554 180.125 204.480 1.00 206.04 501 ARG A N 1
ATOM 1572 C CA . ARG A 1 501 ? 184.801 179.535 204.001 1.00 206.04 501 ARG A CA 1
ATOM 1573 C C . ARG A 1 501 ? 184.647 178.084 203.567 1.00 206.04 501 ARG A C 1
ATOM 1574 O O . ARG A 1 501 ? 185.649 177.437 203.246 1.00 206.04 501 ARG A O 1
ATOM 1584 N N . VAL A 1 502 ? 183.420 177.557 203.551 1.00 200.13 502 VAL A N 1
ATOM 1585 C CA . VAL A 1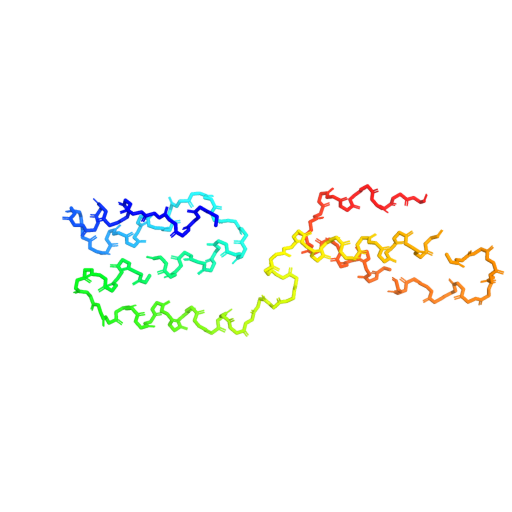 502 ? 183.177 176.193 203.097 1.00 200.13 502 VAL A CA 1
ATOM 1586 C C . VAL A 1 502 ? 183.000 176.096 201.594 1.00 200.13 502 VAL A C 1
ATOM 1587 O O . VAL A 1 502 ? 182.831 174.989 201.069 1.00 200.13 502 VAL A O 1
ATOM 1600 N N . ARG A 1 503 ? 183.035 177.218 200.881 1.00 197.44 503 ARG A N 1
ATOM 1601 C CA . ARG A 1 503 ? 182.844 177.223 199.438 1.00 197.44 503 ARG A CA 1
ATOM 1602 C C . ARG A 1 503 ? 183.928 178.018 198.720 1.00 197.44 503 ARG A C 1
ATOM 1603 O O . ARG A 1 503 ? 183.819 178.260 197.515 1.00 197.44 503 ARG A O 1
ATOM 1613 N N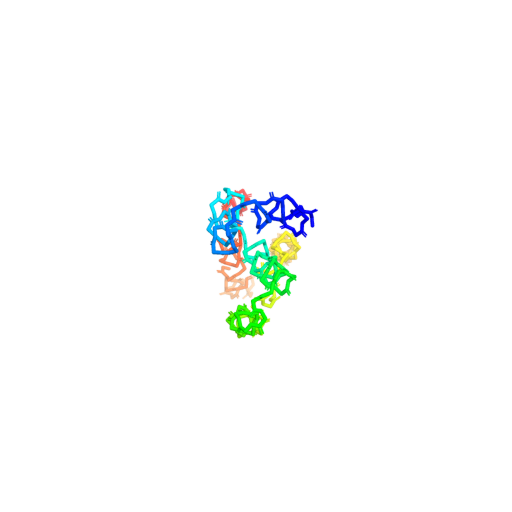 . LEU A 1 504 ? 184.977 178.422 199.431 1.00 190.01 504 LEU A N 1
ATOM 1614 C CA . LEU A 1 504 ? 186.117 179.089 198.822 1.00 190.01 504 LEU A CA 1
ATOM 1615 C C . LEU A 1 504 ? 186.998 178.131 198.043 1.00 190.01 504 LEU A C 1
ATOM 1616 O O . LEU A 1 504 ? 187.782 178.574 197.201 1.00 190.01 504 LEU A O 1
ATOM 1632 N N . GLN A 1 505 ? 186.880 176.840 198.302 1.00 189.02 505 GLN A N 1
ATOM 1633 C CA . GLN A 1 505 ? 187.770 175.822 197.760 1.00 189.02 505 GLN A CA 1
ATOM 1634 C C . GLN A 1 505 ? 187.638 175.628 196.247 1.00 189.02 505 GLN A C 1
ATOM 1635 O O . GLN A 1 505 ? 188.671 175.428 195.601 1.00 189.02 505 GLN A O 1
ATOM 1649 N N . PRO A 1 506 ? 186.449 175.671 195.618 1.00 186.24 506 PRO A N 1
ATOM 1650 C CA . PRO A 1 506 ? 186.459 175.738 194.148 1.00 186.24 506 PRO A CA 1
ATOM 1651 C C . PRO A 1 506 ? 187.003 177.046 193.614 1.00 186.24 506 PRO A C 1
ATOM 1652 O O . PRO A 1 506 ? 187.560 177.067 192.512 1.00 186.24 506 PRO A O 1
ATOM 1663 N N . ASP A 1 507 ? 186.887 178.142 194.363 1.00 185.58 507 ASP A N 1
ATOM 1664 C CA . ASP A 1 507 ? 187.513 179.380 193.919 1.00 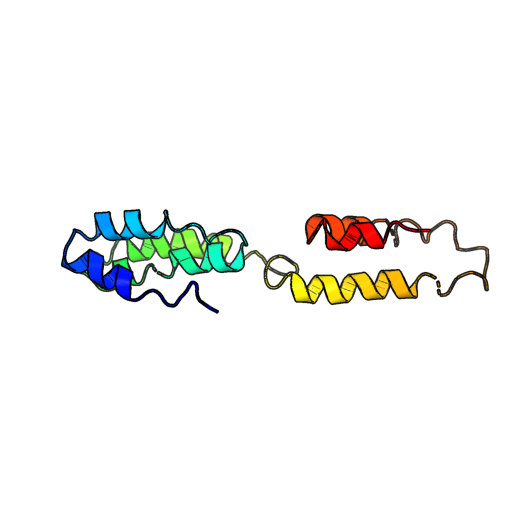185.58 507 ASP A CA 1
ATOM 1665 C C . ASP A 1 507 ? 189.022 179.354 194.099 1.00 185.58 507 ASP A C 1
ATOM 1666 O O . ASP A 1 507 ? 189.712 180.210 193.541 1.00 185.58 507 ASP A O 1
ATOM 1692 N N . GLU A 1 509 ? 190.872 175.900 194.263 1.00 178.04 509 GLU A N 1
ATOM 1693 C CA . GLU A 1 509 ? 191.378 174.705 193.600 1.00 178.04 509 GLU A CA 1
ATOM 1694 C C . GLU A 1 509 ? 190.986 174.602 192.134 1.00 178.04 509 GLU A C 1
ATOM 1695 O O . GLU A 1 509 ? 191.351 173.616 191.490 1.00 178.04 509 GLU A O 1
ATOM 1707 N N . HIS A 1 510 ? 190.247 175.561 191.590 1.00 173.00 510 HIS A N 1
ATOM 1708 C CA . HIS A 1 510 ? 190.202 175.677 190.143 1.00 173.00 510 HIS A CA 1
ATOM 1709 C C . HIS A 1 510 ? 191.244 176.651 189.633 1.00 173.00 510 HIS A C 1
ATOM 1710 O O . HIS A 1 510 ? 191.767 176.471 188.528 1.00 173.00 510 HIS A O 1
ATOM 1724 N N . LEU A 1 511 ? 191.560 177.680 190.417 1.00 160.99 511 LEU A N 1
ATOM 1725 C CA . LEU A 1 511 ? 192.681 178.537 190.064 1.00 160.99 511 LEU A CA 1
ATOM 1726 C C . LEU A 1 511 ? 193.997 177.808 190.256 1.00 160.99 511 LEU A C 1
ATOM 1727 O O . LEU A 1 511 ? 194.912 177.949 189.439 1.00 160.99 511 LEU A O 1
ATOM 1743 N N . LEU A 1 512 ? 194.103 177.004 191.315 1.00 153.20 512 LEU A N 1
ATOM 1744 C CA . LEU A 1 512 ? 195.323 176.246 191.543 1.00 153.20 512 LEU A CA 1
ATOM 1745 C C . LEU A 1 512 ? 195.513 175.150 190.511 1.00 153.20 512 LEU A C 1
ATOM 1746 O O . LEU A 1 512 ? 196.646 174.727 190.282 1.00 153.20 512 LEU A O 1
ATOM 1762 N N . ALA A 1 513 ? 194.441 174.687 189.883 1.00 152.49 513 ALA A N 1
ATOM 1763 C CA . ALA A 1 513 ? 194.578 173.833 188.715 1.00 152.49 513 ALA A CA 1
ATOM 1764 C C . ALA A 1 513 ? 194.670 174.629 187.428 1.00 152.49 513 ALA A C 1
ATOM 1765 O O . ALA A 1 513 ? 195.037 174.067 186.393 1.00 152.49 513 ALA A O 1
ATOM 1772 N N . GLY A 1 514 ? 194.340 175.918 187.462 1.00 146.72 514 GLY A N 1
ATOM 1773 C CA . GLY A 1 514 ? 194.544 176.740 186.289 1.00 146.72 514 GLY A CA 1
ATOM 1774 C C . GLY A 1 514 ? 195.990 177.115 186.061 1.00 146.72 514 GLY A C 1
ATOM 1775 O O . GLY A 1 514 ? 196.337 177.568 184.967 1.00 146.72 514 GLY A O 1
ATOM 1779 N N . LEU A 1 515 ? 196.842 176.936 187.068 1.00 140.42 515 LEU A N 1
ATOM 1780 C CA . LEU A 1 515 ? 198.255 177.259 186.942 1.00 140.42 515 LEU A CA 1
ATOM 1781 C C . LEU A 1 515 ? 199.076 176.085 186.431 1.00 140.42 515 LEU A C 1
ATOM 1782 O O . LEU A 1 515 ? 200.029 176.286 185.672 1.00 140.42 515 LEU A O 1
ATOM 1798 N N . ILE A 1 516 ? 198.719 174.859 186.820 1.00 136.67 516 ILE A N 1
ATOM 1799 C CA . ILE A 1 516 ? 199.509 173.699 186.426 1.00 136.67 516 ILE A CA 1
ATOM 1800 C C . ILE A 1 516 ? 199.333 173.404 184.946 1.00 136.67 516 ILE A C 1
ATOM 1801 O O . ILE A 1 516 ? 200.175 172.743 184.331 1.00 136.67 516 ILE A O 1
ATOM 1817 N N . ALA A 1 517 ? 198.267 173.905 184.340 1.00 142.80 517 ALA A N 1
ATOM 1818 C CA . ALA A 1 517 ? 198.146 173.832 182.895 1.00 142.80 517 ALA A CA 1
ATOM 1819 C C . ALA A 1 517 ? 198.995 174.871 182.174 1.00 142.80 517 ALA A C 1
ATOM 1820 O O . ALA A 1 517 ? 199.093 174.815 180.945 1.00 142.80 517 ALA A O 1
ATOM 1827 N N . ILE A 1 518 ? 199.607 175.811 182.891 1.00 133.57 518 ILE A N 1
ATOM 1828 C CA . ILE A 1 518 ? 200.372 176.870 182.246 1.00 133.57 518 ILE A CA 1
ATOM 1829 C C . ILE A 1 518 ? 201.861 176.644 182.444 1.00 133.57 518 ILE A C 1
ATOM 1830 O O . ILE A 1 518 ? 202.610 176.516 181.473 1.00 133.57 518 ILE A O 1
ATOM 1846 N N . ASP A 1 519 ? 202.305 176.607 183.697 1.00 137.61 519 ASP A N 1
ATOM 1847 C CA . ASP A 1 519 ? 203.717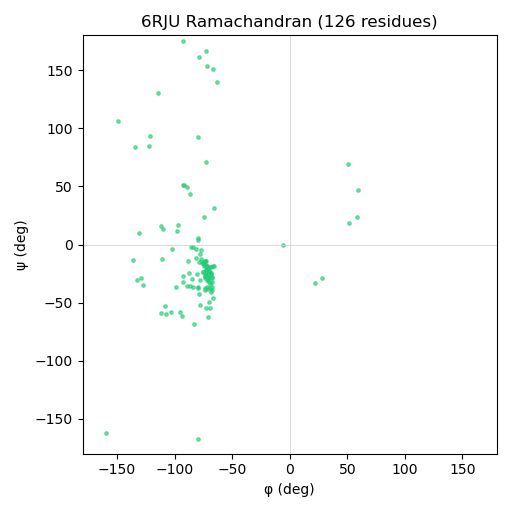 176.416 184.014 1.00 137.61 519 ASP A CA 1
ATOM 1848 C C . ASP A 1 519 ? 203.815 175.686 185.345 1.00 137.61 519 ASP A C 1
ATOM 1849 O O . ASP A 1 519 ? 203.588 176.285 186.399 1.00 137.61 519 ASP A O 1
ATOM 1858 N N . ALA A 1 520 ? 204.176 174.404 185.302 1.00 132.63 520 ALA A N 1
ATOM 1859 C CA . ALA A 1 520 ? 204.181 173.600 186.515 1.00 132.63 520 ALA A CA 1
ATOM 1860 C C . ALA A 1 520 ? 205.351 173.922 187.425 1.00 132.63 520 ALA A C 1
ATOM 1861 O O . ALA A 1 520 ? 205.319 173.560 188.601 1.00 132.63 520 ALA A O 1
ATOM 1868 N N . ALA A 1 521 ? 206.376 174.596 186.917 1.00 134.00 521 ALA A N 1
ATOM 1869 C CA . ALA A 1 521 ? 207.549 174.863 187.737 1.00 134.00 521 ALA A CA 1
ATOM 1870 C C . ALA A 1 521 ? 207.320 176.022 188.693 1.00 134.00 521 ALA A C 1
ATOM 1871 O O . ALA A 1 521 ? 207.716 175.950 189.859 1.00 134.00 521 ALA A O 1
ATOM 1878 N N . ARG A 1 522 ? 206.696 177.098 188.224 1.00 138.18 522 ARG A N 1
ATOM 1879 C CA . ARG A 1 522 ? 206.496 178.263 189.073 1.00 138.18 522 ARG A CA 1
ATOM 1880 C C . ARG A 1 522 ? 205.395 178.060 190.097 1.00 138.18 522 ARG A C 1
ATOM 1881 O O . ARG A 1 522 ? 205.407 178.727 191.134 1.00 138.18 522 ARG A O 1
ATOM 1902 N N . ALA A 1 523 ? 204.451 177.157 189.842 1.00 138.51 523 ALA A N 1
ATOM 1903 C CA . ALA A 1 523 ? 203.329 176.979 190.752 1.00 138.51 523 ALA A CA 1
ATOM 1904 C C . ALA A 1 523 ? 203.697 176.218 192.012 1.00 138.51 523 ALA A C 1
ATOM 1905 O O . ALA A 1 523 ? 202.937 176.263 192.983 1.00 138.51 523 ALA A O 1
ATOM 1912 N N . ALA A 1 524 ? 204.841 175.539 192.030 1.00 139.93 524 ALA A N 1
ATOM 1913 C CA . ALA A 1 524 ? 205.183 174.680 193.153 1.00 139.93 524 ALA A CA 1
ATOM 1914 C C . ALA A 1 524 ? 205.584 175.453 194.393 1.00 139.93 524 ALA A C 1
ATOM 1915 O O . ALA A 1 524 ? 205.651 174.856 195.468 1.00 139.93 524 ALA A O 1
ATOM 1922 N N . VAL A 1 525 ? 205.863 176.743 194.283 1.00 141.95 525 VAL A N 1
ATOM 1923 C CA . VAL A 1 525 ? 206.059 177.571 195.456 1.00 141.95 525 VAL A CA 1
ATOM 1924 C C . VAL A 1 525 ? 204.781 178.320 195.823 1.00 141.95 525 VAL A C 1
ATOM 1925 O O . VAL A 1 525 ? 204.827 179.287 196.577 1.00 141.95 525 VAL A O 1
ATOM 1938 N N . LEU A 1 526 ? 203.639 177.888 195.295 1.00 152.90 526 LEU A N 1
ATOM 1939 C CA . LEU A 1 526 ? 202.350 178.413 195.714 1.00 152.90 526 LEU A CA 1
ATOM 1940 C C . LEU A 1 526 ? 201.508 177.403 196.476 1.00 152.90 526 LEU A C 1
ATOM 1941 O O . LEU A 1 526 ? 200.525 177.799 197.109 1.00 152.90 526 LEU A O 1
ATOM 1957 N N . CYS A 1 527 ? 201.879 176.119 196.463 1.00 160.05 527 CYS A N 1
ATOM 1958 C CA . CYS A 1 527 ? 201.156 175.098 197.216 1.00 160.05 527 CYS A CA 1
ATOM 1959 C C . CYS A 1 527 ? 201.529 175.090 198.691 1.00 160.05 527 CYS A C 1
ATOM 1960 O O . CYS A 1 527 ? 201.077 174.204 199.422 1.00 160.05 527 CYS A O 1
ATOM 1968 N N . ASN A 1 528 ? 202.363 176.025 199.134 1.00 167.40 528 ASN A N 1
ATOM 1969 C CA . ASN A 1 528 ? 202.605 176.211 200.554 1.00 167.40 528 ASN A CA 1
ATOM 1970 C C . ASN A 1 528 ? 201.341 176.705 201.247 1.00 167.40 528 ASN A C 1
ATOM 1971 O O . ASN A 1 528 ? 200.499 177.379 200.649 1.00 167.40 528 ASN A O 1
ATOM 1982 N N . SER A 1 529 ? 201.213 176.354 202.523 1.00 175.11 529 SER A N 1
ATOM 1983 C CA . SER A 1 529 ? 200.052 176.732 203.320 1.00 175.11 529 SER A CA 1
ATOM 1984 C C . SER A 1 529 ? 200.117 178.205 203.693 1.00 175.11 529 SER A C 1
ATOM 1985 O O . SER A 1 529 ? 201.022 178.631 204.408 1.00 175.11 529 SER A O 1
#

Nearest PDB structures (foldseek):
  6rju-assembly1_A  TM=1.008E+00  e=1.750E-16  Escherichia coli
  4yo5-assembly1_D  TM=5.302E-01  e=1.038E-13  Escherichia coli 042

Sequence (128 aa):
DILSLEPEALQIADNEGTEAALSWLQARPGIQSDRSNWLLRLLARVAEQTGKNDLALHLLAELDERATRLTLSQWEPELVFEVKARRLKLLRKSAKTESDRVRLQPDEHLLAGLIAIDAARAAVLCNS

Foldseek 3Di:
DPLLDDCCLLVVCVVDNLVVSVVVLVPDPPPDAPVSVLSSLVVCVSCVPPPNNPVSVVSVVVSVVCVVDCPDCRPPVVVVLVVLVVLVVVVVVPPPDPPPVVPCCCCVVSLVVNCVRPVPVSVVVPDD

Solvent-accessible surface area: 9712 Å² total

Radius of gyration: 22.14 Å; Cα contacts (8 Å, |Δi|>4): 77; chains: 1; bounding box: 40×19×67 Å

B-factor: mean 154.4, std 19.22, range [132.63, 224.62]